Protein AF-A0A1B6KKK2-F1 (afdb_monomer_lite)

InterPro domains:
  IPR036770 Ankyrin repeat-containing domain superfamily [G3DSA:1.25.40.20] (45-160)

Structure (mmCIF, N/CA/C/O backbone):
data_AF-A0A1B6KKK2-F1
#
_entry.id   AF-A0A1B6KKK2-F1
#
loop_
_atom_site.group_PDB
_atom_site.id
_atom_site.type_symbol
_atom_site.label_atom_id
_atom_site.label_alt_id
_atom_site.label_comp_id
_atom_site.label_asym_id
_atom_site.label_entity_id
_atom_site.label_seq_id
_atom_site.pdbx_PDB_ins_code
_atom_site.Cartn_x
_atom_site.Cartn_y
_atom_site.Cartn_z
_atom_site.occupancy
_atom_site.B_iso_or_equiv
_atom_site.auth_seq_id
_atom_site.auth_comp_id
_atom_site.auth_asym_id
_atom_site.auth_atom_id
_atom_site.pdbx_PDB_model_num
ATOM 1 N N . LYS A 1 1 ? -10.829 -31.808 -13.489 1.00 40.75 1 LYS A N 1
ATOM 2 C CA . LYS A 1 1 ? -10.564 -30.384 -13.825 1.00 40.75 1 LYS A CA 1
ATOM 3 C C . LYS A 1 1 ? -9.541 -30.348 -14.962 1.00 40.75 1 LYS A C 1
ATOM 5 O O . LYS A 1 1 ? -8.371 -30.601 -14.711 1.00 40.75 1 LYS A O 1
ATOM 10 N N . ALA A 1 2 ? -9.997 -30.177 -16.205 1.00 40.81 2 ALA A N 1
ATOM 11 C CA . ALA A 1 2 ? -9.159 -30.256 -17.403 1.00 40.81 2 ALA A CA 1
ATOM 12 C C . ALA A 1 2 ? -8.273 -29.004 -17.531 1.00 40.81 2 ALA A C 1
ATOM 14 O O . ALA A 1 2 ? -8.775 -27.883 -17.494 1.00 40.81 2 ALA A O 1
ATOM 15 N N . ARG A 1 3 ? -6.954 -29.196 -17.638 1.00 51.78 3 ARG A N 1
ATOM 16 C CA . ARG A 1 3 ? -5.982 -28.142 -17.954 1.00 51.78 3 ARG A CA 1
ATOM 17 C C . ARG A 1 3 ? -5.640 -28.276 -19.432 1.00 51.78 3 ARG A C 1
ATOM 19 O O . ARG A 1 3 ? -4.971 -29.234 -19.809 1.00 51.78 3 ARG A O 1
ATOM 26 N N . PHE A 1 4 ? -6.120 -27.348 -20.253 1.00 52.50 4 PHE A N 1
ATOM 27 C CA . PHE A 1 4 ? -5.699 -27.242 -21.648 1.00 52.50 4 PHE A CA 1
ATOM 28 C C . PHE A 1 4 ? -4.183 -27.003 -21.683 1.00 52.50 4 PHE A C 1
ATOM 30 O O . PHE A 1 4 ? -3.701 -25.977 -21.207 1.00 52.50 4 PHE A O 1
ATOM 37 N N . LYS A 1 5 ? -3.427 -27.982 -22.190 1.00 58.00 5 LYS A N 1
ATOM 38 C CA . LYS A 1 5 ? -2.002 -27.838 -22.499 1.00 58.00 5 LYS A CA 1
ATOM 39 C C . LYS A 1 5 ? -1.899 -27.294 -23.920 1.00 58.00 5 LYS A C 1
ATOM 41 O O . LYS A 1 5 ? -2.276 -27.980 -24.864 1.00 58.00 5 LYS A O 1
ATOM 46 N N . ALA A 1 6 ? -1.424 -26.063 -24.063 1.00 52.88 6 ALA A N 1
ATOM 47 C CA . ALA A 1 6 ? -1.027 -25.527 -25.357 1.00 52.88 6 ALA A CA 1
ATOM 48 C C . ALA A 1 6 ? 0.430 -25.934 -25.623 1.00 52.88 6 ALA A C 1
ATOM 50 O O . ALA A 1 6 ? 1.318 -25.576 -24.848 1.00 52.88 6 ALA A O 1
ATOM 51 N N . PHE A 1 7 ? 0.665 -26.695 -26.691 1.00 53.16 7 PHE A N 1
ATOM 52 C CA . PHE A 1 7 ? 2.005 -27.061 -27.153 1.00 53.16 7 PHE A CA 1
ATOM 53 C C . PHE A 1 7 ? 2.527 -25.958 -28.078 1.00 53.16 7 PHE A C 1
ATOM 55 O O . PHE A 1 7 ? 1.797 -25.487 -28.949 1.00 53.16 7 PHE A O 1
ATOM 62 N N . ARG A 1 8 ? 3.772 -25.512 -27.878 1.00 61.09 8 ARG A N 1
ATOM 63 C CA . ARG A 1 8 ? 4.364 -24.407 -28.659 1.00 61.09 8 ARG A CA 1
ATOM 64 C C . ARG A 1 8 ? 4.918 -24.847 -30.023 1.00 61.09 8 ARG A C 1
ATOM 66 O O . ARG A 1 8 ? 5.219 -23.989 -30.843 1.00 61.09 8 ARG A O 1
ATOM 73 N N . THR A 1 9 ? 5.004 -26.148 -30.302 1.00 53.41 9 THR A N 1
ATOM 74 C CA . THR A 1 9 ? 5.456 -26.706 -31.589 1.00 53.41 9 THR A CA 1
ATOM 75 C C . THR A 1 9 ? 4.682 -27.981 -31.944 1.00 53.41 9 THR A C 1
ATOM 77 O O . THR A 1 9 ? 4.327 -28.777 -31.075 1.00 53.41 9 THR A O 1
ATOM 80 N N . MET A 1 10 ? 4.420 -28.188 -33.241 1.00 51.50 10 MET A N 1
ATOM 81 C CA . MET A 1 10 ? 3.655 -29.336 -33.765 1.00 51.50 10 MET A CA 1
ATOM 82 C C . MET A 1 10 ? 4.299 -30.691 -33.418 1.00 51.50 10 MET A C 1
ATOM 84 O O . MET A 1 10 ? 3.595 -31.659 -33.140 1.00 51.50 10 MET A O 1
ATOM 88 N N . THR A 1 11 ? 5.631 -30.748 -33.373 1.00 57.81 11 THR A N 1
ATOM 89 C CA . THR A 1 11 ? 6.403 -31.959 -33.054 1.00 57.81 11 THR A CA 1
ATOM 90 C C . THR A 1 11 ? 6.200 -32.428 -31.609 1.00 57.81 11 THR A C 1
ATOM 92 O O . THR A 1 11 ? 6.105 -33.626 -31.357 1.00 57.81 11 THR A O 1
ATOM 95 N N . ASP A 1 12 ? 6.068 -31.488 -30.671 1.00 57.09 12 ASP A N 1
ATOM 96 C CA . ASP A 1 12 ? 5.899 -31.762 -29.237 1.00 57.09 12 ASP A CA 1
ATOM 97 C C . ASP A 1 12 ? 4.492 -32.324 -28.940 1.00 57.09 12 ASP A C 1
ATOM 99 O O . ASP A 1 12 ? 4.319 -33.275 -28.176 1.00 57.09 12 ASP A O 1
ATOM 103 N N . ALA A 1 13 ? 3.477 -31.822 -29.658 1.00 58.09 13 ALA A N 1
ATOM 104 C CA . ALA A 1 13 ? 2.120 -32.370 -29.618 1.00 58.09 13 ALA A CA 1
ATOM 105 C C . ALA A 1 13 ? 2.047 -33.811 -30.162 1.00 58.09 13 ALA A C 1
ATOM 107 O O . ALA A 1 13 ? 1.319 -34.640 -29.613 1.00 58.09 13 ALA A O 1
ATOM 108 N N . MET A 1 14 ? 2.815 -34.128 -31.215 1.00 57.09 14 MET A N 1
ATOM 109 C CA . MET A 1 14 ? 2.874 -35.486 -31.772 1.00 57.09 14 MET A CA 1
ATOM 110 C C . MET A 1 14 ? 3.552 -36.473 -30.821 1.00 57.09 14 MET A C 1
ATOM 112 O O . MET A 1 14 ? 3.046 -37.577 -30.638 1.00 57.09 14 MET A O 1
ATOM 116 N N . GLN A 1 15 ? 4.651 -36.084 -30.170 1.00 58.47 15 GLN A N 1
ATOM 117 C CA . GLN A 1 15 ? 5.312 -36.943 -29.182 1.00 58.47 15 GLN A CA 1
ATOM 118 C C . GLN A 1 15 ? 4.405 -37.255 -27.988 1.00 58.47 15 GLN A C 1
ATOM 120 O O . GLN A 1 15 ? 4.353 -38.400 -27.537 1.00 58.47 15 GLN A O 1
ATOM 125 N N . PHE A 1 16 ? 3.633 -36.269 -27.522 1.00 59.00 16 PHE A N 1
ATOM 126 C CA . PHE A 1 16 ? 2.676 -36.470 -26.435 1.00 59.00 16 PHE A CA 1
ATOM 127 C C . PHE A 1 16 ? 1.525 -37.416 -26.817 1.00 59.00 16 PHE A C 1
ATOM 129 O O . PHE A 1 16 ? 1.079 -38.208 -25.988 1.00 59.00 16 PHE A O 1
ATOM 136 N N . ALA A 1 17 ? 1.056 -37.366 -28.068 1.00 61.62 17 ALA A N 1
ATOM 137 C CA . ALA A 1 17 ? -0.005 -38.247 -28.558 1.00 61.62 17 ALA A CA 1
ATOM 138 C C . ALA A 1 17 ? 0.436 -39.716 -28.680 1.00 61.62 17 ALA A C 1
ATOM 140 O O . ALA A 1 17 ? -0.393 -40.614 -28.548 1.00 61.62 17 ALA A O 1
ATOM 141 N N . VAL A 1 18 ? 1.727 -39.962 -28.922 1.00 59.44 18 VAL A N 1
ATOM 142 C CA . VAL A 1 18 ? 2.260 -41.311 -29.164 1.00 59.44 18 VAL A CA 1
ATOM 143 C C . VAL A 1 18 ? 2.629 -42.041 -27.869 1.00 59.44 18 VAL A C 1
ATOM 145 O O . VAL A 1 18 ? 2.495 -43.259 -27.813 1.00 59.44 18 VAL A O 1
ATOM 148 N N . LEU A 1 19 ? 3.082 -41.334 -26.827 1.00 58.97 19 LEU A N 1
ATOM 149 C CA . LEU A 1 19 ? 3.748 -41.986 -25.690 1.00 58.97 19 LEU A CA 1
ATOM 150 C C . LEU A 1 19 ? 2.865 -42.310 -24.477 1.00 58.97 19 LEU A C 1
ATOM 152 O O . LEU A 1 19 ? 3.299 -43.090 -23.636 1.00 58.97 19 LEU A O 1
ATOM 156 N N . GLY A 1 20 ? 1.631 -41.799 -24.383 1.00 50.88 20 GLY A N 1
ATOM 157 C CA . GLY A 1 20 ? 0.761 -42.058 -23.222 1.00 50.88 20 GLY A CA 1
ATOM 158 C C . GLY A 1 20 ? 1.366 -41.581 -21.881 1.00 50.88 20 GLY A C 1
ATOM 159 O O . GLY A 1 20 ? 2.537 -41.215 -21.803 1.00 50.88 20 GLY A O 1
ATOM 160 N N . PRO A 1 21 ? 0.589 -41.485 -20.789 1.00 48.06 21 PRO A N 1
ATOM 161 C CA . PRO A 1 21 ? 1.078 -40.902 -19.545 1.00 48.06 21 PRO A CA 1
ATOM 162 C C . PRO A 1 21 ? 1.788 -41.965 -18.694 1.00 48.06 21 PRO A C 1
ATOM 164 O O . PRO A 1 21 ? 1.280 -42.360 -17.649 1.00 48.06 21 PRO A O 1
ATOM 167 N N . GLU A 1 22 ? 2.962 -42.421 -19.120 1.00 41.56 22 GLU A N 1
ATOM 168 C CA . GLU A 1 22 ? 3.860 -43.168 -18.237 1.00 41.56 22 GLU A CA 1
ATOM 169 C C . GLU A 1 22 ? 4.619 -42.169 -17.351 1.00 41.56 22 GLU A C 1
ATOM 171 O O . GLU A 1 22 ? 5.319 -41.258 -17.797 1.00 41.56 22 GLU A O 1
ATOM 176 N N . SER A 1 23 ? 4.373 -42.313 -16.054 1.00 54.38 23 SER A N 1
ATOM 177 C CA . SER A 1 23 ? 4.889 -41.510 -14.957 1.00 54.38 23 SER A CA 1
ATOM 178 C C . SER A 1 23 ? 6.416 -41.455 -14.936 1.00 54.38 23 SER A C 1
ATOM 180 O O . SER A 1 23 ? 7.055 -42.457 -14.635 1.00 54.38 23 SER A O 1
ATOM 182 N N . MET A 1 24 ? 6.994 -40.258 -15.069 1.00 38.41 24 MET A N 1
ATOM 183 C CA . MET A 1 24 ? 8.271 -39.943 -14.426 1.00 38.41 2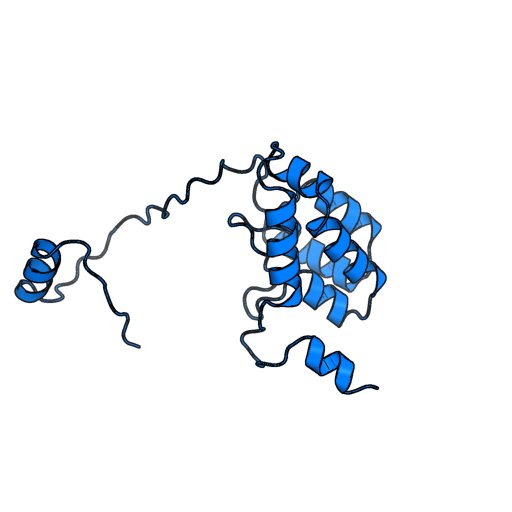4 MET A CA 1
ATOM 184 C C . MET A 1 24 ? 8.214 -38.570 -13.759 1.00 38.41 24 MET A C 1
ATOM 186 O O . MET A 1 24 ? 8.263 -37.507 -14.375 1.00 38.41 24 MET A O 1
ATOM 190 N N . SER A 1 25 ? 8.067 -38.656 -12.440 1.00 55.62 25 SER A N 1
ATOM 191 C CA . SER A 1 25 ? 8.430 -37.653 -11.456 1.00 55.62 25 SER A CA 1
ATOM 192 C C . SER A 1 25 ? 9.867 -37.185 -11.669 1.00 55.62 25 SER A C 1
ATOM 194 O O . SER A 1 25 ? 10.778 -37.991 -11.542 1.00 55.62 25 SER A O 1
ATOM 196 N N . SER A 1 26 ? 10.020 -35.883 -11.922 1.00 49.66 26 SER A N 1
ATOM 197 C CA . SER A 1 26 ? 11.057 -34.963 -11.421 1.00 49.66 26 SER A CA 1
ATOM 198 C C . SER A 1 26 ? 11.409 -33.960 -12.519 1.00 49.66 26 SER A C 1
ATOM 200 O O . SER A 1 26 ? 12.267 -34.224 -13.356 1.00 49.66 26 SER A O 1
ATOM 202 N N . CYS A 1 27 ? 10.763 -32.793 -12.509 1.00 33.66 27 CYS A N 1
ATOM 203 C CA . CYS A 1 27 ? 11.205 -31.660 -13.317 1.00 33.66 27 CYS A CA 1
ATOM 204 C C . CYS A 1 27 ? 11.404 -30.460 -12.388 1.00 33.66 27 CYS A C 1
ATOM 206 O O . CYS A 1 27 ? 10.479 -30.125 -11.642 1.00 33.66 27 CYS A O 1
ATOM 208 N N . PRO A 1 28 ? 12.596 -29.843 -12.391 1.00 38.81 28 PRO A N 1
ATOM 209 C CA . PRO A 1 28 ? 12.901 -28.717 -11.531 1.00 38.81 28 PRO A CA 1
ATOM 210 C C . PRO A 1 28 ? 11.996 -27.551 -11.916 1.00 38.81 28 PRO A C 1
ATOM 212 O O . PRO A 1 28 ? 11.868 -27.201 -13.090 1.00 38.81 28 PRO A O 1
ATOM 215 N N . THR A 1 29 ? 11.352 -26.964 -10.914 1.00 35.69 29 THR A N 1
ATOM 216 C CA . THR A 1 29 ? 10.612 -25.713 -11.043 1.00 35.69 29 THR A CA 1
ATOM 217 C C . THR A 1 29 ? 11.606 -24.611 -11.406 1.00 35.69 29 THR A C 1
ATOM 219 O O . THR A 1 29 ? 12.148 -23.947 -10.529 1.00 35.69 29 THR A O 1
ATOM 222 N N . LEU A 1 30 ? 11.887 -24.430 -12.695 1.00 38.00 30 LEU A N 1
ATOM 223 C CA . LEU A 1 30 ? 12.446 -23.178 -13.181 1.00 38.00 30 LEU A CA 1
ATOM 224 C C . LEU A 1 30 ? 11.300 -22.158 -13.164 1.00 38.00 30 LEU A C 1
ATOM 226 O O . LEU A 1 30 ? 10.268 -22.407 -13.799 1.00 38.00 30 LEU A O 1
ATOM 230 N N . PRO A 1 31 ? 11.417 -21.056 -12.403 1.00 42.91 31 PRO A N 1
ATOM 231 C CA . PRO A 1 31 ? 10.437 -19.988 -12.458 1.00 42.91 31 PRO A CA 1
ATOM 232 C C . PRO A 1 31 ? 10.394 -19.451 -13.886 1.00 42.91 31 PRO A C 1
ATOM 234 O O . PRO A 1 31 ? 11.429 -19.295 -14.531 1.00 42.91 31 PRO A O 1
ATOM 237 N N . ALA A 1 32 ? 9.191 -19.167 -14.377 1.00 37.69 32 ALA A N 1
ATOM 238 C CA . ALA A 1 32 ? 9.035 -18.319 -15.541 1.00 37.69 32 ALA A CA 1
ATOM 239 C C . ALA A 1 32 ? 9.676 -16.966 -15.206 1.00 37.69 32 ALA A C 1
ATOM 241 O O . ALA A 1 32 ? 9.123 -16.194 -14.425 1.00 37.69 32 ALA A O 1
ATOM 242 N N . GLU A 1 33 ? 10.862 -16.716 -15.755 1.00 42.62 33 GLU A N 1
ATOM 243 C CA . GLU A 1 33 ? 11.512 -15.415 -15.699 1.00 42.62 33 GLU A CA 1
ATOM 244 C C . GLU A 1 33 ? 10.735 -14.452 -16.600 1.00 42.62 33 GLU A C 1
ATOM 246 O O . GLU A 1 33 ? 11.017 -14.282 -17.784 1.00 42.62 33 GLU A O 1
ATOM 251 N N . VAL A 1 34 ? 9.701 -13.835 -16.029 1.00 43.56 34 VAL A N 1
ATOM 252 C CA . VAL A 1 34 ? 9.325 -12.477 -16.411 1.00 43.56 34 VAL A CA 1
ATOM 253 C C . VAL A 1 34 ? 10.363 -11.601 -15.724 1.00 43.56 34 VAL A C 1
ATOM 255 O O . VAL A 1 34 ? 10.354 -11.467 -14.504 1.00 43.56 34 VAL A O 1
ATOM 258 N N . GLY A 1 35 ? 11.341 -11.134 -16.498 1.00 40.50 35 GLY A N 1
ATOM 259 C CA . GLY A 1 35 ? 12.478 -10.360 -16.012 1.00 40.50 35 GLY A CA 1
ATOM 260 C C . GLY A 1 35 ? 12.067 -8.977 -15.518 1.00 40.50 35 GLY A C 1
ATOM 261 O O . GLY A 1 35 ? 12.309 -7.981 -16.190 1.00 40.50 35 GLY A O 1
ATOM 262 N N . GLU A 1 36 ? 11.474 -8.907 -14.333 1.00 47.62 36 GLU A N 1
ATOM 263 C CA . GLU A 1 36 ? 11.552 -7.721 -13.488 1.00 47.62 36 GLU A CA 1
ATOM 264 C C . GLU A 1 36 ? 12.896 -7.775 -12.762 1.00 47.62 36 GLU A C 1
ATOM 266 O O . GLU A 1 36 ? 13.287 -8.821 -12.234 1.00 47.62 36 GLU A O 1
ATOM 271 N N . LYS A 1 37 ? 13.643 -6.661 -12.767 1.00 50.84 37 LYS A N 1
ATOM 272 C CA . LYS A 1 37 ? 14.875 -6.537 -11.974 1.00 50.84 37 LYS A CA 1
ATOM 273 C C . LYS A 1 37 ? 14.587 -7.077 -10.567 1.00 50.84 37 LYS A C 1
ATOM 275 O O . LYS A 1 37 ? 13.592 -6.655 -9.972 1.00 50.84 37 LYS A O 1
ATOM 280 N N . PRO A 1 38 ? 15.412 -7.987 -10.018 1.00 54.47 38 PRO A N 1
ATOM 281 C CA . PRO A 1 38 ? 15.172 -8.515 -8.684 1.00 54.47 38 PRO A CA 1
ATOM 282 C C . PRO A 1 38 ? 15.121 -7.334 -7.717 1.00 54.47 38 PRO A C 1
ATOM 284 O O . PRO A 1 38 ? 16.123 -6.637 -7.551 1.00 54.47 38 PRO A O 1
ATOM 287 N N . SER A 1 39 ? 13.946 -7.061 -7.133 1.00 61.53 39 SER A N 1
ATOM 288 C CA . SER A 1 39 ? 13.817 -5.902 -6.247 1.00 61.53 39 SER A CA 1
ATOM 289 C C . SER A 1 39 ? 14.877 -6.014 -5.141 1.00 61.53 39 SER A C 1
ATOM 291 O O . SER A 1 39 ? 15.024 -7.111 -4.583 1.00 61.53 39 SER A O 1
ATOM 293 N N . PRO A 1 40 ? 15.535 -4.919 -4.733 1.00 67.62 40 PRO A N 1
ATOM 294 C CA . PRO A 1 40 ? 16.589 -4.962 -3.715 1.00 67.62 40 PRO A CA 1
ATOM 295 C C . PRO A 1 40 ? 16.076 -5.444 -2.346 1.00 67.62 40 PRO A C 1
ATOM 297 O O . PRO A 1 40 ? 16.845 -5.910 -1.505 1.00 67.62 40 PRO A O 1
ATOM 300 N N . PHE A 1 41 ? 14.761 -5.386 -2.131 1.00 77.50 41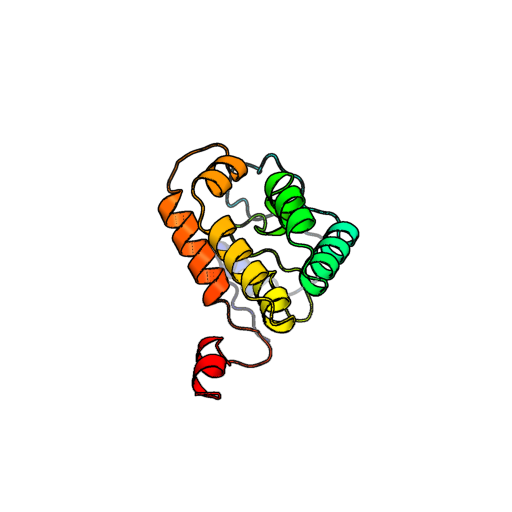 PHE A N 1
ATOM 301 C CA . PHE A 1 41 ? 14.100 -5.846 -0.919 1.00 77.50 41 PHE A CA 1
ATOM 302 C C . PHE A 1 41 ? 13.879 -7.361 -0.919 1.00 77.50 41 PHE A C 1
ATOM 304 O O . PHE A 1 41 ? 13.443 -7.953 -1.911 1.00 77.50 41 PHE A O 1
ATOM 311 N N . ARG A 1 42 ? 14.126 -8.005 0.225 1.00 79.06 42 ARG A N 1
ATOM 312 C CA . ARG A 1 42 ? 13.704 -9.394 0.453 1.00 79.06 42 ARG A CA 1
ATOM 313 C C . ARG A 1 42 ? 12.242 -9.428 0.887 1.00 79.06 42 ARG A C 1
ATOM 315 O O . ARG A 1 42 ? 11.778 -8.529 1.587 1.00 79.06 42 ARG A O 1
ATOM 322 N N . GLY A 1 43 ? 11.528 -10.480 0.483 1.00 79.75 43 GLY A N 1
ATOM 323 C CA . GLY A 1 43 ? 10.156 -10.712 0.937 1.00 79.75 43 GLY A CA 1
ATOM 324 C C . GLY A 1 43 ? 10.089 -10.809 2.468 1.00 79.75 43 GLY A C 1
ATOM 325 O O . GLY A 1 43 ? 10.970 -11.445 3.059 1.00 79.75 43 GLY A O 1
ATOM 326 N N . PRO A 1 44 ? 9.094 -10.178 3.116 1.00 84.50 44 PRO A N 1
ATOM 327 C CA . PRO A 1 44 ? 8.919 -10.267 4.561 1.00 84.50 44 PRO A CA 1
ATOM 328 C C . PRO A 1 44 ? 8.663 -11.715 4.986 1.00 84.50 44 PRO A C 1
ATOM 330 O O . PRO A 1 44 ? 8.043 -12.497 4.260 1.00 84.50 44 PRO A O 1
ATOM 333 N N . LYS A 1 45 ? 9.145 -12.097 6.174 1.00 85.94 45 LYS A N 1
ATOM 334 C CA . LYS A 1 45 ? 8.885 -13.442 6.697 1.00 85.94 45 LYS A CA 1
ATOM 335 C C . LYS A 1 45 ? 7.396 -13.579 7.036 1.00 85.94 45 LYS A C 1
ATOM 337 O O . LYS A 1 45 ? 6.768 -12.587 7.411 1.00 85.94 45 LYS A O 1
ATOM 342 N N . PRO A 1 46 ? 6.832 -14.800 7.030 1.00 81.56 46 PRO A N 1
ATOM 343 C CA . PRO A 1 46 ? 5.436 -15.013 7.417 1.00 81.56 46 PRO A CA 1
ATOM 344 C C . PRO A 1 46 ? 5.086 -14.436 8.800 1.00 81.56 46 PRO A C 1
ATOM 346 O O . PRO A 1 46 ? 4.009 -13.879 8.984 1.00 81.56 46 PRO A O 1
ATOM 349 N N . GLN A 1 47 ? 6.010 -14.507 9.765 1.00 86.44 47 GLN A N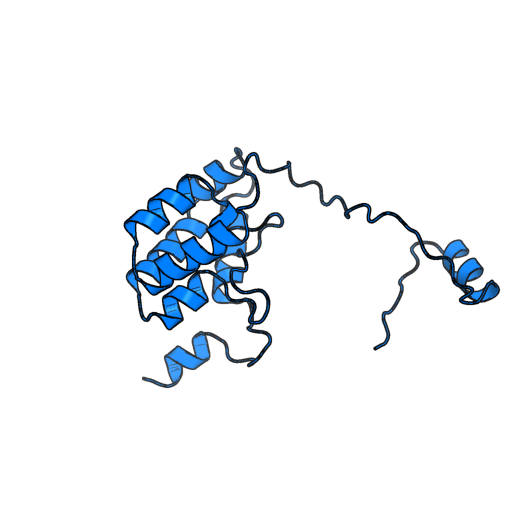 1
ATOM 350 C CA . GLN A 1 47 ? 5.826 -13.925 11.102 1.00 86.44 47 GLN A CA 1
ATOM 351 C C . GLN A 1 47 ? 5.711 -12.395 11.067 1.00 86.44 47 GLN A C 1
ATOM 353 O O . GLN A 1 47 ? 4.851 -11.829 11.741 1.00 86.44 47 GLN A O 1
ATOM 358 N N . ASP A 1 48 ? 6.539 -11.738 10.253 1.00 88.12 48 ASP A N 1
ATOM 359 C CA . ASP A 1 48 ? 6.512 -10.285 10.091 1.00 88.12 48 ASP A CA 1
ATOM 360 C C . ASP A 1 48 ? 5.227 -9.848 9.381 1.00 88.12 48 ASP A C 1
ATOM 362 O O . ASP A 1 48 ? 4.608 -8.868 9.784 1.00 88.12 48 ASP A O 1
ATOM 366 N N . MET A 1 49 ? 4.763 -10.616 8.388 1.00 86.19 49 MET A N 1
ATOM 367 C CA . MET A 1 49 ? 3.475 -10.383 7.720 1.00 86.19 49 MET A CA 1
ATOM 368 C C . MET A 1 49 ? 2.294 -10.494 8.689 1.00 86.19 49 MET A C 1
ATOM 370 O O . MET A 1 49 ? 1.396 -9.653 8.673 1.00 86.19 49 MET A O 1
ATOM 374 N N . VAL A 1 50 ? 2.307 -11.491 9.581 1.00 87.12 50 VAL A N 1
ATOM 375 C CA . VAL A 1 50 ? 1.289 -11.630 10.636 1.00 87.12 50 VAL A CA 1
ATOM 376 C C . VAL A 1 50 ? 1.338 -10.446 11.604 1.00 87.12 50 VAL A C 1
ATOM 378 O O . VAL A 1 50 ? 0.288 -9.943 12.006 1.00 87.12 50 VAL A O 1
ATOM 381 N N . ARG A 1 51 ? 2.535 -9.978 11.975 1.00 90.06 51 ARG A N 1
ATOM 382 C CA . ARG A 1 51 ? 2.697 -8.802 12.840 1.00 90.06 51 ARG A CA 1
ATOM 383 C C . ARG A 1 51 ? 2.178 -7.532 12.169 1.00 90.06 51 ARG A C 1
ATOM 385 O O . ARG A 1 51 ? 1.428 -6.794 12.798 1.00 90.06 51 ARG A O 1
ATOM 392 N N . PHE A 1 52 ? 2.527 -7.315 10.904 1.00 89.75 52 PHE A N 1
ATOM 393 C CA . PHE A 1 52 ? 2.059 -6.175 10.122 1.00 89.75 52 PHE A CA 1
ATOM 394 C C . PHE A 1 52 ? 0.536 -6.179 10.001 1.00 89.75 52 PHE A C 1
ATOM 396 O O . PHE A 1 52 ? -0.105 -5.178 10.293 1.00 89.75 52 PHE A O 1
ATOM 403 N N . ARG A 1 53 ? -0.069 -7.334 9.702 1.00 88.12 53 ARG A N 1
ATOM 404 C CA . ARG A 1 53 ? -1.527 -7.491 9.722 1.00 88.12 53 ARG A CA 1
ATOM 405 C C . ARG A 1 53 ? -2.137 -7.079 11.065 1.00 88.12 53 ARG A C 1
ATOM 407 O O . ARG A 1 53 ? -3.104 -6.327 11.079 1.00 88.12 53 ARG A O 1
ATOM 414 N N . LYS A 1 54 ? -1.605 -7.581 12.184 1.00 89.25 54 LYS A N 1
ATOM 415 C CA . LYS A 1 54 ? -2.130 -7.245 13.518 1.00 89.25 54 LYS A CA 1
ATOM 416 C C . LYS A 1 54 ? -2.013 -5.752 13.822 1.00 89.25 54 LYS A C 1
ATOM 418 O O . LYS A 1 54 ? -2.892 -5.209 14.475 1.00 89.25 54 LYS A O 1
ATOM 423 N N . ALA A 1 55 ? -0.957 -5.098 13.344 1.00 90.56 55 ALA A N 1
ATOM 424 C CA . ALA A 1 55 ? -0.799 -3.655 13.478 1.00 90.56 55 ALA A CA 1
ATOM 425 C C . ALA A 1 55 ? -1.841 -2.873 12.658 1.00 90.56 55 ALA A C 1
ATOM 427 O O . ALA A 1 55 ? -2.377 -1.892 13.165 1.00 90.56 55 ALA A O 1
ATOM 428 N N . ILE A 1 56 ? -2.204 -3.344 11.454 1.00 88.81 56 ILE A N 1
ATOM 429 C CA . ILE A 1 56 ? -3.335 -2.788 10.685 1.00 88.81 56 ILE A CA 1
ATOM 430 C C . ILE A 1 56 ? -4.643 -2.950 11.472 1.00 88.81 56 ILE A C 1
ATOM 432 O O . ILE A 1 56 ? -5.390 -1.990 11.611 1.00 88.81 56 ILE A O 1
ATOM 436 N N . GLU A 1 57 ? -4.911 -4.146 12.011 1.00 87.50 57 GLU A N 1
ATOM 437 C CA . GLU A 1 57 ? -6.127 -4.421 12.800 1.00 87.50 57 GLU A CA 1
ATOM 438 C C . GLU A 1 57 ? -6.197 -3.578 14.087 1.00 87.50 57 GLU A C 1
ATOM 440 O O . GLU A 1 57 ? -7.288 -3.248 14.543 1.00 87.50 57 GLU A O 1
ATOM 445 N N . ALA A 1 58 ? -5.047 -3.223 14.664 1.00 88.81 58 ALA A N 1
ATOM 446 C CA . ALA A 1 58 ? -4.943 -2.379 15.851 1.00 88.81 58 ALA A CA 1
ATOM 447 C C . ALA A 1 58 ? -4.951 -0.866 15.551 1.00 88.81 58 ALA A C 1
ATOM 449 O O . ALA A 1 58 ? -4.968 -0.078 16.494 1.00 88.81 58 ALA A O 1
ATOM 450 N N . GLY A 1 59 ? -4.910 -0.455 14.276 1.00 87.88 59 GLY A N 1
ATOM 451 C CA . GLY A 1 59 ? -4.835 0.958 13.883 1.00 87.88 59 GLY A CA 1
ATOM 452 C C . GLY A 1 59 ? -3.478 1.624 14.158 1.00 87.88 59 GLY A C 1
ATOM 453 O O . GLY A 1 59 ? -3.403 2.847 14.269 1.00 87.88 59 GLY A O 1
ATOM 454 N N . ASP A 1 60 ? -2.390 0.854 14.282 1.00 91.81 60 ASP A N 1
ATOM 455 C CA . ASP A 1 60 ? -1.042 1.386 14.549 1.00 91.81 60 ASP A CA 1
ATOM 456 C C . ASP A 1 60 ? -0.415 1.969 13.273 1.00 91.81 60 ASP A C 1
ATOM 458 O O . ASP A 1 60 ? 0.412 1.362 12.587 1.00 91.81 60 ASP A O 1
ATOM 462 N N . LEU A 1 61 ? -0.870 3.167 12.920 1.00 89.88 61 LEU A N 1
ATOM 463 C CA . LEU A 1 61 ? -0.533 3.832 11.668 1.00 89.88 61 LEU A CA 1
ATOM 464 C C . LEU A 1 61 ? 0.957 4.215 11.597 1.00 89.88 61 LEU A C 1
ATOM 466 O O . LEU A 1 61 ? 1.558 4.145 10.525 1.00 89.88 61 LEU A O 1
ATOM 470 N N . ASP A 1 62 ? 1.581 4.563 12.724 1.00 91.56 62 ASP A N 1
ATOM 471 C CA . ASP A 1 62 ? 3.003 4.923 12.776 1.00 91.56 62 ASP A CA 1
ATOM 472 C C . ASP A 1 62 ? 3.912 3.719 12.513 1.00 91.56 62 ASP A C 1
ATOM 474 O O . ASP A 1 62 ? 4.881 3.827 11.750 1.00 91.56 62 ASP A O 1
ATOM 478 N N . TYR A 1 63 ? 3.576 2.549 13.068 1.00 92.31 63 TYR A N 1
ATOM 479 C CA . TYR A 1 63 ? 4.281 1.311 12.747 1.00 92.31 63 TYR A CA 1
ATOM 480 C C . TYR A 1 63 ? 4.136 0.949 11.266 1.00 92.31 63 TYR A C 1
ATOM 482 O O . TYR A 1 63 ? 5.136 0.674 10.601 1.00 92.31 63 TYR A O 1
ATOM 490 N N . ILE A 1 64 ? 2.913 1.009 10.726 1.00 91.56 64 ILE A N 1
ATOM 491 C CA . ILE A 1 64 ? 2.649 0.694 9.314 1.00 91.56 64 ILE A CA 1
ATOM 492 C C . ILE A 1 64 ? 3.407 1.641 8.385 1.00 91.56 64 ILE A C 1
ATOM 494 O O . ILE A 1 64 ? 4.032 1.174 7.432 1.00 91.56 64 ILE A O 1
ATOM 498 N N . LYS A 1 65 ? 3.440 2.943 8.700 1.00 91.38 65 LYS A N 1
ATOM 499 C CA . LYS A 1 65 ? 4.242 3.930 7.970 1.00 91.38 65 LYS A CA 1
ATOM 500 C C . LYS A 1 65 ? 5.705 3.538 7.913 1.00 91.38 65 LYS A C 1
ATOM 502 O O . LYS A 1 65 ? 6.286 3.440 6.836 1.00 91.38 65 LYS A O 1
ATOM 507 N N . LYS A 1 66 ? 6.303 3.296 9.076 1.00 92.19 66 LYS A N 1
ATOM 508 C CA . LYS A 1 66 ? 7.722 2.968 9.165 1.00 92.19 66 LYS A CA 1
ATOM 509 C C . LYS A 1 66 ? 8.041 1.678 8.410 1.00 92.19 66 LYS A C 1
ATOM 511 O O . LYS A 1 66 ? 8.936 1.663 7.574 1.00 92.19 66 LYS A O 1
ATOM 516 N N . THR A 1 67 ? 7.281 0.616 8.656 1.00 90.69 67 THR A N 1
ATOM 517 C CA . THR A 1 67 ? 7.555 -0.701 8.075 1.00 90.69 67 THR A CA 1
ATOM 518 C C . THR A 1 67 ? 7.303 -0.752 6.565 1.00 90.69 67 THR A C 1
ATOM 520 O O . THR A 1 67 ? 8.071 -1.399 5.856 1.00 90.69 67 THR A O 1
ATOM 523 N N . ALA A 1 68 ? 6.291 -0.043 6.050 1.00 89.75 68 ALA A N 1
ATOM 524 C CA . ALA A 1 68 ? 6.038 0.034 4.611 1.00 89.75 68 ALA A CA 1
ATOM 525 C C . ALA A 1 68 ? 7.185 0.723 3.855 1.00 89.75 68 ALA A C 1
ATOM 527 O O . ALA A 1 68 ? 7.571 0.260 2.786 1.00 89.75 68 ALA A O 1
ATOM 528 N N . TRP A 1 69 ? 7.757 1.792 4.418 1.00 89.44 69 TRP A N 1
ATOM 529 C CA . TRP A 1 69 ? 8.898 2.494 3.820 1.00 89.44 69 TRP A CA 1
ATOM 530 C C . TRP A 1 69 ? 10.237 1.782 4.045 1.00 89.44 69 TRP A C 1
ATOM 532 O O . TRP A 1 69 ? 11.122 1.890 3.208 1.00 89.44 69 TRP A O 1
ATOM 542 N N . GLU A 1 70 ? 10.406 1.033 5.138 1.00 89.12 70 GLU A N 1
ATOM 543 C CA . GLU A 1 70 ? 11.595 0.190 5.344 1.00 89.12 70 GLU A CA 1
ATOM 544 C C . GLU A 1 70 ? 11.634 -0.996 4.375 1.00 89.12 70 GLU A C 1
ATOM 546 O O . GLU A 1 70 ? 12.703 -1.396 3.907 1.00 89.12 70 GLU A O 1
ATOM 551 N N . ASN A 1 71 ? 10.471 -1.589 4.096 1.00 88.88 71 ASN A N 1
ATOM 552 C CA . ASN A 1 71 ? 10.344 -2.671 3.137 1.00 88.88 71 ASN A CA 1
ATOM 553 C C . ASN A 1 71 ? 9.003 -2.580 2.379 1.00 88.88 71 ASN A C 1
ATOM 555 O O . ASN A 1 71 ? 7.984 -3.094 2.848 1.00 88.88 71 ASN A O 1
ATOM 559 N N . PRO A 1 72 ? 8.987 -2.027 1.157 1.00 87.31 72 PRO A N 1
ATOM 560 C CA . PRO A 1 72 ? 7.776 -1.938 0.337 1.00 87.31 72 PRO A CA 1
ATOM 561 C C . PRO A 1 72 ? 7.117 -3.296 0.041 1.00 87.31 72 PRO A C 1
ATOM 563 O O . PRO A 1 72 ? 5.926 -3.339 -0.280 1.00 87.31 72 PRO A O 1
ATOM 566 N N . ARG A 1 73 ? 7.824 -4.426 0.228 1.00 87.19 73 ARG A N 1
ATOM 567 C CA . ARG A 1 73 ? 7.252 -5.765 0.018 1.00 87.19 73 ARG A CA 1
ATOM 568 C C . ARG A 1 73 ? 6.165 -6.183 1.008 1.00 87.19 73 ARG A C 1
ATOM 570 O O . ARG A 1 73 ? 5.514 -7.204 0.795 1.00 87.19 73 ARG A O 1
ATOM 577 N N . PHE A 1 74 ? 5.946 -5.417 2.076 1.00 87.25 74 PHE A N 1
ATOM 578 C CA . PHE A 1 74 ? 4.773 -5.602 2.936 1.00 87.25 74 PHE A CA 1
ATOM 579 C C . PHE A 1 74 ? 3.463 -5.210 2.243 1.00 87.25 74 PHE A C 1
ATOM 581 O O . PHE A 1 74 ? 2.410 -5.736 2.601 1.00 87.25 74 PHE A O 1
ATOM 588 N N . LEU A 1 75 ? 3.524 -4.307 1.257 1.00 87.19 75 LEU A N 1
ATOM 589 C CA . LEU A 1 75 ? 2.369 -3.846 0.484 1.00 87.19 75 LEU A CA 1
ATOM 590 C C . LEU A 1 75 ? 2.386 -4.370 -0.958 1.00 87.19 75 LEU A C 1
ATOM 592 O O . LEU A 1 75 ? 1.327 -4.657 -1.505 1.00 87.19 75 LEU A O 1
ATOM 596 N N . VAL A 1 76 ? 3.561 -4.557 -1.565 1.00 85.62 76 VAL A N 1
ATOM 597 C CA . VAL A 1 76 ? 3.689 -4.972 -2.973 1.00 85.62 76 VAL A CA 1
ATOM 598 C C . VAL A 1 76 ? 4.414 -6.310 -3.089 1.00 85.62 76 VAL A C 1
ATOM 600 O O . VAL A 1 76 ? 5.516 -6.496 -2.586 1.00 85.62 76 VAL A O 1
ATOM 603 N N . SER A 1 77 ? 3.798 -7.279 -3.754 1.00 82.88 77 SER A N 1
ATOM 604 C CA . SER A 1 77 ? 4.416 -8.574 -4.034 1.00 82.88 77 SER A CA 1
ATOM 605 C C . SER A 1 77 ? 5.426 -8.479 -5.186 1.00 82.88 77 SER A C 1
ATOM 607 O O . SER A 1 77 ? 5.482 -7.494 -5.912 1.00 82.88 77 SER A O 1
ATOM 609 N N . SER A 1 78 ? 6.211 -9.534 -5.395 1.00 70.81 78 SER A N 1
ATOM 610 C CA . SER A 1 78 ? 7.242 -9.643 -6.441 1.00 70.81 78 SER A CA 1
ATOM 611 C C . SER A 1 78 ? 6.693 -9.842 -7.864 1.00 70.81 78 SER A C 1
ATOM 613 O O . SER A 1 78 ? 7.261 -10.604 -8.633 1.00 70.81 78 SER A O 1
AT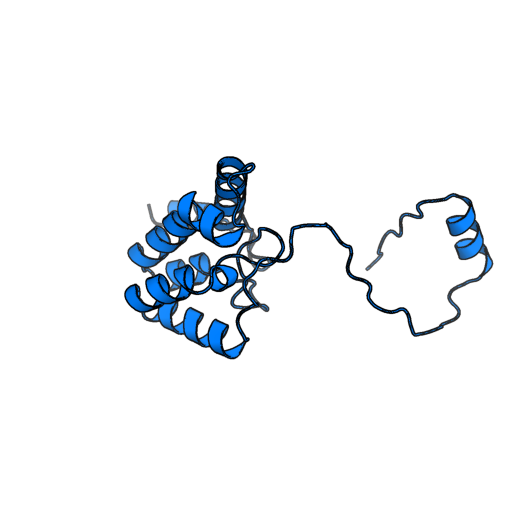OM 615 N N . GLY A 1 79 ? 5.552 -9.244 -8.178 1.00 69.25 79 GLY A N 1
ATOM 616 C CA . GLY A 1 79 ? 4.932 -9.287 -9.501 1.00 69.25 79 GLY A CA 1
ATOM 617 C C . GLY A 1 79 ? 3.865 -8.213 -9.606 1.00 69.25 79 GLY A C 1
ATOM 618 O O . GLY A 1 79 ? 2.731 -8.522 -9.961 1.00 69.25 79 GLY A O 1
ATOM 619 N N . ASP A 1 80 ? 4.194 -7.012 -9.125 1.00 72.19 80 ASP A N 1
ATOM 620 C CA . ASP A 1 80 ? 3.385 -5.792 -9.218 1.00 72.19 80 ASP A CA 1
ATOM 621 C C . ASP A 1 80 ? 1.925 -5.960 -8.765 1.00 72.19 80 ASP A C 1
ATOM 623 O O . ASP A 1 80 ? 0.989 -5.365 -9.295 1.00 72.19 80 ASP A O 1
ATOM 627 N N . THR A 1 81 ? 1.722 -6.802 -7.752 1.00 80.31 81 THR A N 1
ATOM 628 C CA . THR A 1 81 ? 0.404 -7.145 -7.210 1.00 80.31 81 THR A CA 1
ATOM 629 C C . THR A 1 81 ? 0.331 -6.818 -5.723 1.00 80.31 81 THR A C 1
ATOM 631 O O . THR A 1 81 ? 1.353 -6.886 -5.035 1.0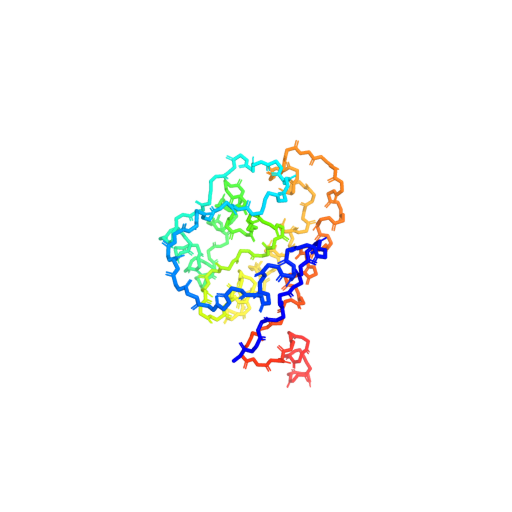0 80.31 81 THR A O 1
ATOM 634 N N . PRO A 1 82 ? -0.860 -6.501 -5.184 1.00 81.88 82 PRO A N 1
ATOM 635 C CA . PRO A 1 82 ? -1.045 -6.303 -3.752 1.00 81.88 82 PRO A CA 1
ATOM 636 C C . PRO A 1 82 ? -0.519 -7.497 -2.951 1.00 81.88 82 PRO A C 1
ATOM 638 O O . PRO A 1 82 ? -0.826 -8.654 -3.259 1.00 81.88 82 PRO A O 1
ATOM 641 N N . ALA A 1 83 ? 0.253 -7.227 -1.901 1.00 83.81 83 ALA A N 1
ATOM 642 C CA . ALA A 1 83 ? 0.742 -8.264 -1.010 1.00 83.81 83 ALA A CA 1
ATOM 643 C C . ALA A 1 83 ? -0.439 -8.939 -0.298 1.00 83.81 83 ALA A C 1
ATOM 645 O O . ALA A 1 83 ? -1.277 -8.295 0.342 1.00 83.81 83 ALA A O 1
ATOM 646 N N . ILE A 1 84 ? -0.504 -10.264 -0.416 1.00 81.12 84 ILE A N 1
ATOM 647 C CA . ILE A 1 84 ? -1.531 -11.068 0.240 1.00 81.12 84 ILE A CA 1
ATOM 648 C C . ILE A 1 84 ? -1.066 -11.363 1.663 1.00 81.12 84 ILE A C 1
ATOM 650 O O . ILE A 1 84 ? -0.044 -12.010 1.871 1.00 81.12 84 ILE A O 1
ATOM 654 N N . MET A 1 85 ? -1.839 -10.909 2.647 1.00 79.12 85 MET A N 1
ATOM 655 C CA . MET A 1 85 ? -1.514 -11.077 4.068 1.00 79.12 85 MET A CA 1
ATOM 656 C C . MET A 1 85 ? -2.214 -12.290 4.688 1.00 79.12 85 MET A C 1
ATOM 658 O O . MET A 1 85 ? -1.809 -12.786 5.737 1.00 79.12 85 MET A O 1
ATOM 662 N N . GLN A 1 86 ? -3.275 -12.780 4.045 1.00 68.94 86 GLN A N 1
ATOM 663 C CA . GLN A 1 86 ? -3.996 -13.983 4.446 1.00 68.94 86 GLN A CA 1
ATOM 664 C C . GLN A 1 86 ? -4.247 -14.853 3.216 1.00 68.94 86 GLN A C 1
ATOM 666 O O . GLN A 1 86 ? -5.176 -14.592 2.463 1.00 68.94 86 GLN A O 1
ATOM 671 N N . GLU A 1 87 ? -3.444 -15.899 3.011 1.00 62.16 87 GLU A N 1
ATOM 672 C CA . GLU A 1 87 ? -3.498 -16.736 1.800 1.00 62.16 87 GLU A CA 1
ATOM 673 C C . GLU A 1 87 ? -4.852 -17.435 1.587 1.00 62.16 87 GLU A C 1
ATOM 675 O O . GLU A 1 87 ? -5.297 -17.563 0.449 1.00 62.16 87 GLU A O 1
ATOM 680 N N . GLY A 1 88 ? -5.542 -17.827 2.667 1.00 62.09 88 GLY A N 1
ATOM 681 C CA . GLY A 1 88 ? -6.838 -18.515 2.584 1.00 62.09 88 GLY A CA 1
ATOM 682 C C . GLY A 1 88 ? -7.971 -17.644 2.027 1.00 62.09 88 GLY A C 1
ATOM 683 O O . GLY A 1 88 ? -8.714 -18.086 1.156 1.00 62.09 88 GLY A O 1
ATOM 684 N N . SER A 1 89 ? -8.071 -16.395 2.493 1.00 60.62 89 SER A N 1
ATOM 685 C CA . SER A 1 89 ? -9.095 -15.421 2.061 1.00 60.62 89 SER A CA 1
ATOM 686 C C . SER A 1 89 ? -8.569 -14.424 1.023 1.00 60.62 89 SER A C 1
ATOM 688 O O . SER A 1 89 ? -9.309 -13.597 0.519 1.00 60.62 89 SER A O 1
ATOM 690 N N . ARG A 1 90 ? -7.271 -14.490 0.706 1.00 68.38 90 ARG A N 1
ATOM 691 C CA . ARG A 1 90 ? -6.533 -13.550 -0.150 1.00 68.38 90 ARG A CA 1
ATOM 692 C C . ARG A 1 90 ? -6.686 -12.074 0.243 1.00 68.38 90 ARG A C 1
ATOM 694 O O . ARG A 1 90 ? -6.635 -11.204 -0.620 1.00 68.38 90 ARG A O 1
ATOM 701 N N . TYR A 1 91 ? -6.817 -11.783 1.538 1.00 77.31 91 TYR A N 1
ATOM 702 C CA . TYR A 1 91 ? -6.922 -10.402 2.011 1.00 77.31 91 TYR A CA 1
ATOM 703 C C . TYR A 1 91 ? -5.616 -9.642 1.785 1.00 77.31 91 TYR A C 1
ATOM 705 O O . TYR A 1 91 ? -4.548 -10.069 2.236 1.00 77.31 91 TYR A O 1
ATOM 713 N N . ASN A 1 92 ? -5.728 -8.506 1.098 1.00 81.50 92 ASN A N 1
ATOM 714 C CA . ASN A 1 92 ? -4.682 -7.491 1.035 1.00 81.50 92 ASN A CA 1
ATOM 715 C C . ASN A 1 92 ? -4.769 -6.563 2.268 1.00 81.50 92 ASN A C 1
ATOM 717 O O . ASN A 1 92 ? -5.700 -6.658 3.075 1.00 81.50 92 ASN A O 1
ATOM 721 N N . ALA A 1 93 ? -3.810 -5.648 2.403 1.00 83.06 93 ALA A N 1
ATOM 722 C CA . ALA A 1 93 ? -3.784 -4.683 3.504 1.00 83.06 93 ALA A CA 1
ATOM 723 C C . ALA A 1 93 ? -5.059 -3.811 3.583 1.00 83.06 93 ALA A C 1
ATOM 725 O O . ALA A 1 93 ? -5.532 -3.516 4.679 1.00 83.06 93 ALA A O 1
ATOM 726 N N . LEU A 1 94 ? -5.656 -3.455 2.437 1.00 82.38 94 LEU A N 1
ATOM 727 C CA . LEU A 1 94 ? -6.877 -2.647 2.372 1.00 82.38 94 LEU A CA 1
ATOM 728 C C . LEU A 1 94 ? -8.099 -3.406 2.901 1.00 82.38 94 LEU A C 1
ATOM 730 O O . LEU A 1 94 ? -8.887 -2.826 3.635 1.00 82.38 94 LEU A O 1
ATOM 734 N N . HIS A 1 95 ? -8.233 -4.704 2.613 1.00 81.19 95 HIS A N 1
ATOM 735 C CA . HIS A 1 95 ? -9.311 -5.533 3.170 1.00 81.19 95 HIS A CA 1
ATOM 736 C C . HIS A 1 95 ? -9.239 -5.585 4.699 1.00 81.19 95 HIS A C 1
ATOM 738 O O . HIS A 1 95 ? -10.265 -5.524 5.374 1.00 81.19 95 HIS A O 1
ATOM 744 N N . ILE A 1 96 ? -8.027 -5.686 5.251 1.00 82.94 96 ILE A N 1
ATOM 745 C CA . ILE A 1 96 ? -7.817 -5.723 6.701 1.00 82.94 96 ILE A CA 1
ATOM 746 C C . ILE A 1 96 ? -8.152 -4.360 7.322 1.00 82.94 96 ILE A C 1
ATOM 748 O O . ILE A 1 96 ? -8.895 -4.318 8.300 1.00 82.94 96 ILE A O 1
ATOM 752 N N . GLY A 1 97 ? -7.675 -3.259 6.728 1.00 82.88 97 GLY A N 1
ATOM 753 C CA . GLY A 1 97 ? -7.993 -1.902 7.186 1.00 82.88 97 GLY A CA 1
ATOM 754 C C . GLY A 1 97 ? -9.489 -1.583 7.102 1.00 82.88 97 GLY A C 1
ATOM 755 O O . GLY A 1 97 ? -10.067 -1.056 8.050 1.00 82.88 97 GLY A O 1
ATOM 756 N N . ALA A 1 98 ? -10.142 -1.988 6.009 1.00 82.50 98 ALA A N 1
ATOM 757 C CA . ALA A 1 98 ? -11.577 -1.806 5.815 1.00 82.50 98 ALA A CA 1
ATOM 758 C C . ALA A 1 98 ? -12.383 -2.615 6.839 1.00 82.50 98 ALA A C 1
ATOM 760 O O . ALA A 1 98 ? -13.341 -2.106 7.414 1.00 82.50 98 ALA A O 1
ATOM 761 N N . LYS A 1 99 ? -11.961 -3.852 7.130 1.00 79.19 99 LYS A N 1
ATOM 762 C CA . LYS A 1 99 ? -12.574 -4.692 8.168 1.00 79.19 99 LYS A CA 1
ATOM 763 C C . LYS A 1 99 ? -12.416 -4.102 9.573 1.00 79.19 99 LYS A C 1
ATOM 765 O O . LYS A 1 99 ? -13.289 -4.307 10.411 1.00 79.19 99 LYS A O 1
ATOM 770 N N . ALA A 1 100 ? -11.322 -3.389 9.830 1.00 79.81 100 ALA A N 1
ATOM 771 C CA . ALA A 1 100 ? -11.095 -2.673 11.082 1.00 79.81 100 ALA A CA 1
ATOM 772 C C . ALA A 1 100 ? -11.868 -1.338 11.171 1.00 79.81 100 ALA A C 1
ATOM 774 O O . ALA A 1 100 ? -11.784 -0.664 12.193 1.00 79.81 100 ALA A O 1
ATOM 775 N N . CYS A 1 101 ? -12.627 -0.959 10.131 1.00 77.94 101 CYS A N 1
ATOM 776 C CA . CYS A 1 101 ? -13.327 0.326 10.016 1.00 77.94 101 CYS A CA 1
ATOM 777 C C . CYS A 1 101 ? -12.406 1.552 10.189 1.00 77.94 101 CYS A C 1
ATOM 779 O O . CYS A 1 101 ? -12.864 2.621 10.592 1.00 77.94 101 CYS A O 1
ATOM 781 N N . ASP A 1 102 ? -11.115 1.419 9.863 1.00 81.31 102 ASP A N 1
ATOM 782 C CA . ASP A 1 102 ? -10.132 2.496 9.984 1.00 81.31 102 ASP A CA 1
ATOM 783 C C . ASP A 1 102 ? -9.906 3.175 8.625 1.00 81.31 102 ASP A C 1
ATOM 785 O O . ASP A 1 102 ? -9.127 2.724 7.775 1.00 81.31 102 ASP A O 1
ATOM 789 N N . ALA A 1 103 ? -10.607 4.292 8.419 1.00 83.25 103 ALA A N 1
ATOM 790 C CA . ALA A 1 103 ? -10.497 5.090 7.202 1.00 83.25 103 ALA A CA 1
ATOM 791 C C . ALA A 1 103 ? -9.095 5.696 7.016 1.00 83.25 103 ALA A C 1
ATOM 793 O O . ALA A 1 103 ? -8.630 5.812 5.882 1.00 83.25 103 ALA A O 1
ATOM 794 N N . SER A 1 104 ? -8.405 6.043 8.109 1.00 86.12 104 SER A N 1
ATOM 795 C CA . SER A 1 104 ? -7.066 6.641 8.056 1.00 86.12 104 SER A CA 1
ATOM 796 C C . SER A 1 104 ? -6.044 5.628 7.554 1.00 86.12 104 SER A C 1
ATOM 798 O O . SER A 1 104 ? -5.215 5.948 6.703 1.00 86.12 104 SER A O 1
ATOM 800 N N . MET A 1 105 ? -6.145 4.385 8.028 1.00 87.31 105 MET A N 1
ATOM 801 C CA . MET A 1 105 ? -5.306 3.278 7.576 1.00 87.31 105 MET A CA 1
ATOM 802 C C . MET A 1 105 ? -5.548 2.949 6.098 1.00 87.31 105 MET A C 1
ATOM 804 O O . MET A 1 105 ? -4.598 2.814 5.326 1.00 87.31 105 MET A O 1
ATOM 808 N N . CYS A 1 106 ? -6.814 2.875 5.675 1.00 84.94 106 CYS A N 1
ATOM 809 C CA . CYS A 1 106 ? -7.168 2.628 4.274 1.00 84.94 106 CYS A CA 1
ATOM 810 C C . CYS A 1 106 ? -6.642 3.731 3.349 1.00 84.94 106 CYS A C 1
ATOM 812 O O . CYS A 1 106 ? -6.015 3.438 2.328 1.00 84.94 106 CYS A O 1
ATOM 814 N N . ALA A 1 107 ? -6.860 4.995 3.726 1.00 86.44 107 ALA A N 1
ATOM 815 C CA . ALA A 1 107 ? -6.368 6.147 2.981 1.00 86.44 107 ALA A CA 1
ATOM 816 C C . ALA A 1 107 ? -4.8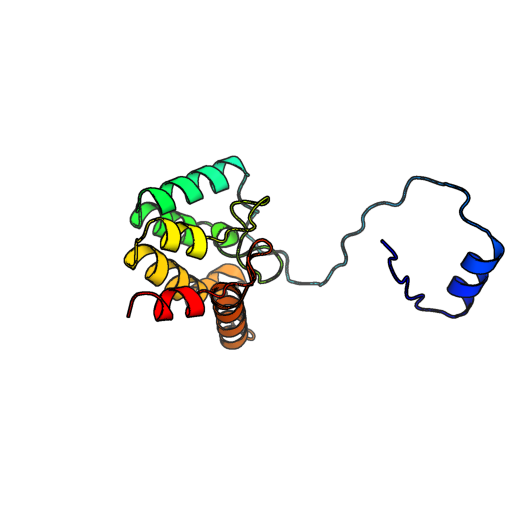39 6.135 2.892 1.00 86.44 107 ALA A C 1
ATOM 818 O O . ALA A 1 107 ? -4.291 6.346 1.813 1.00 86.44 107 ALA A O 1
ATOM 819 N N . TYR A 1 108 ? -4.153 5.819 3.995 1.00 89.88 108 TYR A N 1
ATOM 820 C CA . TYR A 1 108 ? -2.699 5.718 4.013 1.00 89.88 108 TYR A CA 1
ATOM 821 C C . TYR A 1 108 ? -2.177 4.627 3.069 1.00 89.88 108 TYR A C 1
ATOM 823 O O . TYR A 1 108 ? -1.255 4.884 2.294 1.00 89.88 108 TYR A O 1
ATOM 831 N N . ILE A 1 109 ? -2.770 3.428 3.091 1.00 87.56 109 ILE A N 1
ATOM 832 C CA . ILE A 1 109 ? -2.380 2.327 2.197 1.00 87.56 109 ILE A CA 1
ATOM 833 C C . ILE A 1 109 ? -2.547 2.747 0.735 1.00 87.56 109 ILE A C 1
ATOM 835 O O . ILE A 1 109 ? -1.596 2.617 -0.033 1.00 87.56 109 ILE A O 1
ATOM 839 N N . LEU A 1 110 ? -3.708 3.302 0.365 1.00 87.00 110 LEU A N 1
ATOM 840 C CA . LEU A 1 110 ? -3.986 3.768 -0.999 1.00 87.00 110 LEU A CA 1
ATOM 841 C C . LEU A 1 110 ? -3.025 4.881 -1.431 1.00 87.00 110 LEU A C 1
ATOM 843 O O . LEU A 1 110 ? -2.459 4.827 -2.519 1.00 87.00 110 LEU A O 1
ATOM 847 N N . GLN A 1 111 ? -2.782 5.861 -0.561 1.00 88.00 111 GLN A N 1
ATOM 848 C CA . GLN A 1 111 ? -1.841 6.943 -0.836 1.00 88.00 111 GLN A CA 1
ATOM 849 C C . GLN A 1 111 ? -0.409 6.424 -1.009 1.00 88.00 111 GLN A C 1
ATOM 851 O O . GLN A 1 111 ? 0.324 6.924 -1.857 1.00 88.00 111 GLN A O 1
ATOM 856 N N . THR A 1 112 ? -0.008 5.419 -0.229 1.00 87.50 112 THR A N 1
ATOM 857 C CA . THR A 1 112 ? 1.338 4.839 -0.296 1.00 87.50 112 THR A CA 1
ATOM 858 C C . THR A 1 112 ? 1.539 4.073 -1.597 1.00 87.50 112 THR A C 1
ATOM 860 O O . THR A 1 112 ? 2.513 4.320 -2.298 1.00 87.50 112 THR A O 1
ATOM 863 N N . VAL A 1 113 ? 0.597 3.203 -1.972 1.00 85.50 113 VAL A N 1
ATOM 864 C CA . VAL A 1 113 ? 0.705 2.411 -3.212 1.00 85.50 113 VAL A CA 1
ATOM 865 C C . VAL A 1 113 ? 0.498 3.245 -4.479 1.00 85.50 113 VAL A C 1
ATOM 867 O O . VAL A 1 113 ? 1.006 2.883 -5.534 1.00 85.50 113 VAL A O 1
ATOM 870 N N . GLY A 1 114 ? -0.211 4.372 -4.380 1.00 83.81 114 GLY A N 1
ATOM 871 C CA . GLY A 1 114 ? -0.357 5.347 -5.462 1.00 83.81 114 GLY A CA 1
ATOM 872 C C . GLY A 1 114 ? 0.777 6.374 -5.550 1.00 83.81 114 GLY A C 1
ATOM 873 O O . GLY A 1 114 ? 0.766 7.210 -6.452 1.00 83.81 114 GLY A O 1
ATOM 874 N N . SER A 1 115 ? 1.738 6.354 -4.622 1.00 87.75 115 SER A N 1
ATOM 875 C CA . SER A 1 115 ? 2.814 7.343 -4.563 1.00 87.75 115 SER A CA 1
ATOM 876 C C . SER A 1 115 ? 3.957 6.988 -5.508 1.00 87.75 115 SER A C 1
ATOM 878 O O . SER A 1 115 ? 4.604 5.948 -5.375 1.00 87.75 115 SER A O 1
ATOM 880 N N . GLU A 1 116 ? 4.290 7.910 -6.410 1.00 85.25 116 GLU A N 1
ATOM 881 C CA . GLU A 1 116 ? 5.450 7.767 -7.296 1.00 85.25 116 GLU A CA 1
ATOM 882 C C . GLU A 1 116 ? 6.763 7.651 -6.517 1.00 85.25 116 GLU A C 1
ATOM 884 O O . GLU A 1 116 ? 7.655 6.909 -6.914 1.00 85.25 116 GLU A O 1
ATOM 889 N N . GLN A 1 117 ? 6.865 8.326 -5.367 1.00 86.56 117 GLN A N 1
ATOM 890 C CA . GLN A 1 117 ? 8.040 8.252 -4.494 1.00 86.56 117 GLN A CA 1
ATOM 891 C C . GLN A 1 117 ? 8.214 6.853 -3.904 1.00 86.56 117 GLN A C 1
ATOM 893 O O . GLN A 1 117 ? 9.332 6.364 -3.767 1.00 86.56 117 GLN A O 1
ATOM 898 N N . PHE A 1 118 ? 7.102 6.198 -3.572 1.00 85.75 118 PHE A N 1
ATOM 899 C CA . PHE A 1 118 ? 7.115 4.840 -3.048 1.00 85.75 118 PHE A CA 1
ATOM 900 C C . PHE A 1 118 ? 7.512 3.832 -4.132 1.00 85.75 118 PHE A C 1
ATOM 902 O O . PHE A 1 118 ? 8.351 2.965 -3.898 1.00 85.75 118 PHE A O 1
ATOM 909 N N . MET A 1 119 ? 6.983 3.990 -5.346 1.00 84.31 119 MET A N 1
ATOM 910 C CA . MET A 1 119 ? 7.375 3.161 -6.486 1.00 84.31 119 MET A CA 1
ATOM 911 C C . MET A 1 119 ? 8.839 3.375 -6.883 1.00 84.31 119 MET A C 1
ATOM 913 O O . MET A 1 119 ? 9.565 2.405 -7.090 1.00 84.31 119 MET A O 1
ATOM 917 N N . LEU A 1 120 ? 9.308 4.624 -6.921 1.00 84.75 120 LEU A N 1
ATOM 918 C CA . LEU A 1 120 ? 10.715 4.938 -7.161 1.00 84.75 120 LEU A CA 1
ATOM 919 C C . LEU A 1 120 ? 11.609 4.303 -6.091 1.00 84.75 120 LEU A C 1
ATOM 921 O O . LEU A 1 120 ? 12.647 3.733 -6.414 1.00 84.75 120 LEU A O 1
ATOM 925 N N . HIS A 1 121 ? 11.189 4.353 -4.826 1.00 84.69 121 HIS A N 1
ATOM 926 C CA . HIS A 1 121 ? 11.888 3.687 -3.733 1.00 84.69 121 HIS A CA 1
ATOM 927 C C . HIS A 1 121 ? 11.927 2.160 -3.912 1.00 84.69 121 HIS A C 1
ATOM 929 O O . HIS A 1 121 ? 12.940 1.533 -3.604 1.00 84.69 121 HIS A O 1
ATOM 935 N N . PHE A 1 122 ? 10.856 1.559 -4.440 1.00 82.50 122 PHE A N 1
ATOM 936 C CA . PHE A 1 122 ? 10.754 0.115 -4.630 1.00 82.50 122 PHE A CA 1
ATOM 937 C C . PHE A 1 122 ? 11.583 -0.419 -5.810 1.00 82.50 122 PHE A C 1
ATOM 939 O O . PHE A 1 122 ? 12.322 -1.393 -5.637 1.00 82.50 122 PHE A O 1
ATOM 946 N N . TYR A 1 123 ? 11.484 0.206 -6.988 1.00 79.12 123 TYR A N 1
ATOM 947 C CA . TYR A 1 123 ? 12.162 -0.253 -8.213 1.00 79.12 123 TYR A CA 1
ATOM 948 C C . TYR A 1 123 ? 13.536 0.385 -8.430 1.00 79.12 123 TYR A C 1
ATOM 950 O O . TYR A 1 123 ? 14.364 -0.170 -9.154 1.00 79.12 123 TYR A O 1
ATOM 958 N N . GLY A 1 124 ? 13.794 1.545 -7.822 1.00 79.75 124 GLY A N 1
ATOM 959 C CA . GLY A 1 124 ? 15.006 2.329 -8.058 1.00 79.75 124 GLY A CA 1
ATOM 960 C C . GLY A 1 124 ? 15.058 3.000 -9.435 1.00 79.75 124 GLY A C 1
ATOM 961 O O . GLY A 1 124 ? 16.118 3.490 -9.820 1.00 79.75 124 GLY A O 1
ATOM 962 N N . ASP A 1 125 ? 13.953 3.018 -10.188 1.00 78.62 125 ASP A N 1
ATOM 963 C CA . ASP A 1 125 ? 13.833 3.744 -11.452 1.00 78.62 125 ASP A CA 1
ATOM 964 C C . ASP A 1 125 ? 12.467 4.436 -11.605 1.00 78.62 125 ASP A C 1
ATOM 966 O O . ASP A 1 125 ? 11.510 4.141 -10.888 1.00 78.62 125 ASP A O 1
ATOM 970 N N . THR A 1 126 ? 12.412 5.422 -12.505 1.00 75.81 126 THR A N 1
ATOM 971 C CA . THR A 1 126 ? 11.220 6.241 -12.790 1.00 75.81 126 THR A CA 1
ATOM 972 C C . THR A 1 126 ? 10.462 5.759 -14.030 1.00 75.81 126 THR A C 1
ATOM 974 O O . THR A 1 126 ? 9.659 6.501 -14.599 1.00 75.81 126 THR A O 1
ATOM 977 N N . THR A 1 127 ? 10.767 4.560 -14.529 1.00 78.56 127 THR A N 1
ATOM 978 C CA . THR A 1 127 ? 10.154 4.057 -15.764 1.00 78.56 127 THR A CA 1
ATOM 979 C C . THR A 1 127 ? 8.709 3.694 -15.462 1.00 78.56 127 THR A C 1
ATOM 981 O O . THR A 1 127 ? 8.458 2.990 -14.488 1.00 78.56 127 THR A O 1
ATOM 984 N N . ASP A 1 128 ? 7.754 4.171 -16.259 1.00 79.31 128 ASP A N 1
ATOM 985 C CA . ASP A 1 128 ? 6.331 3.808 -16.169 1.00 79.31 128 ASP A CA 1
ATOM 986 C C . ASP A 1 128 ? 5.716 3.906 -14.758 1.00 79.31 128 ASP A C 1
ATOM 988 O O . ASP A 1 128 ? 4.714 3.255 -14.457 1.00 79.31 128 ASP A O 1
ATOM 992 N N . THR A 1 129 ? 6.296 4.724 -13.872 1.00 80.88 129 THR A N 1
ATOM 993 C CA . THR A 1 129 ? 5.919 4.795 -12.456 1.00 80.88 129 THR A CA 1
ATOM 994 C C . THR A 1 129 ? 4.442 5.132 -12.287 1.00 80.88 129 THR A C 1
ATOM 996 O O . THR A 1 129 ? 3.742 4.487 -11.511 1.00 80.88 129 THR A O 1
ATOM 999 N N . GLN A 1 130 ? 3.940 6.079 -13.078 1.00 79.94 130 GLN A N 1
ATOM 1000 C CA . GLN A 1 130 ? 2.542 6.495 -13.051 1.00 79.94 130 GLN A CA 1
ATOM 1001 C C . GLN A 1 130 ? 1.591 5.376 -13.503 1.00 79.94 130 GLN A C 1
ATOM 1003 O O . GLN A 1 130 ? 0.551 5.155 -12.881 1.00 79.94 130 GLN A O 1
ATOM 1008 N N . GLN A 1 131 ? 1.956 4.635 -14.556 1.00 80.44 131 GLN A N 1
ATOM 1009 C CA . GLN A 1 131 ? 1.162 3.506 -15.040 1.00 80.44 131 GLN A CA 1
ATOM 1010 C C . GLN A 1 131 ? 1.153 2.368 -14.014 1.00 80.44 131 GLN A C 1
ATOM 1012 O O . GLN A 1 131 ? 0.098 1.797 -13.748 1.00 80.44 131 GLN A O 1
ATOM 1017 N N . ARG A 1 132 ? 2.295 2.082 -13.381 1.00 80.31 132 ARG A N 1
ATOM 1018 C CA . ARG A 1 132 ? 2.393 1.091 -12.300 1.00 80.31 132 ARG A CA 1
ATOM 1019 C C . ARG A 1 132 ? 1.568 1.487 -11.079 1.00 80.31 132 ARG A C 1
ATOM 1021 O O . ARG A 1 132 ? 0.845 0.645 -10.558 1.00 80.31 132 ARG A O 1
ATOM 1028 N N . CYS A 1 133 ? 1.611 2.755 -10.658 1.00 84.12 133 CYS A N 1
ATOM 1029 C CA . CYS A 1 133 ? 0.752 3.268 -9.585 1.00 84.12 133 CYS A CA 1
ATOM 1030 C C . CYS A 1 133 ? -0.728 3.062 -9.916 1.00 84.12 133 CYS A C 1
ATOM 1032 O O . CYS A 1 133 ? -1.479 2.559 -9.084 1.00 84.12 133 CYS A O 1
ATOM 1034 N N . ALA A 1 134 ? -1.144 3.421 -11.135 1.00 82.81 134 ALA A N 1
ATOM 1035 C CA . ALA A 1 134 ? -2.528 3.278 -11.574 1.00 82.81 134 ALA A CA 1
ATOM 1036 C C . ALA A 1 134 ? -2.978 1.810 -11.583 1.00 82.81 134 ALA A C 1
ATOM 1038 O O . ALA A 1 134 ? -4.041 1.500 -11.054 1.00 82.81 134 ALA A O 1
ATOM 1039 N N . VAL A 1 135 ? -2.153 0.902 -12.115 1.00 83.12 135 VAL A N 1
ATOM 1040 C CA . VAL A 1 135 ? -2.437 -0.542 -12.126 1.00 83.12 135 VAL A CA 1
ATOM 1041 C C . VAL A 1 135 ? -2.490 -1.106 -10.708 1.00 83.12 135 VAL A C 1
ATOM 1043 O O . VAL A 1 135 ? -3.399 -1.864 -10.386 1.00 83.12 135 VAL A O 1
ATOM 1046 N N . LEU A 1 136 ? -1.557 -0.733 -9.830 1.00 83.38 136 LEU A N 1
ATOM 1047 C CA . LEU A 1 136 ? -1.539 -1.239 -8.460 1.00 83.38 136 LEU A CA 1
ATOM 1048 C C . LEU A 1 136 ? -2.743 -0.733 -7.653 1.00 83.38 136 LEU A C 1
ATOM 1050 O O . LEU A 1 136 ? -3.362 -1.514 -6.933 1.00 83.38 136 LEU A O 1
ATOM 1054 N N . LEU A 1 137 ? -3.106 0.545 -7.798 1.00 83.50 137 LEU A N 1
ATOM 1055 C CA . LEU A 1 137 ? -4.326 1.111 -7.217 1.00 83.50 137 LEU A CA 1
ATOM 1056 C C . LEU A 1 137 ? -5.571 0.386 -7.724 1.00 83.50 137 LEU A C 1
ATOM 1058 O O . LEU A 1 137 ? -6.421 0.004 -6.921 1.00 83.50 137 LEU A O 1
ATOM 1062 N N . ASP A 1 138 ? -5.649 0.156 -9.035 1.00 81.62 138 ASP A N 1
ATOM 1063 C CA . ASP A 1 138 ? -6.729 -0.603 -9.652 1.00 81.62 138 ASP A CA 1
ATOM 1064 C C . ASP A 1 138 ? -6.818 -2.003 -9.042 1.00 81.62 138 ASP A C 1
ATOM 1066 O O . ASP A 1 138 ? -7.878 -2.397 -8.580 1.00 81.62 138 ASP A O 1
ATOM 1070 N N . LEU A 1 139 ? -5.702 -2.717 -8.884 1.00 79.81 139 LEU A N 1
ATOM 1071 C CA . LEU A 1 139 ? -5.684 -4.026 -8.227 1.00 79.81 139 LEU A CA 1
ATOM 1072 C C . LEU A 1 139 ? -6.108 -3.959 -6.753 1.00 79.81 139 LEU A C 1
ATOM 1074 O O . LEU A 1 139 ? -6.802 -4.854 -6.273 1.00 79.81 139 LEU A O 1
ATOM 1078 N N . TYR A 1 140 ? -5.729 -2.917 -6.014 1.00 78.62 140 TYR A N 1
ATOM 1079 C CA . TYR A 1 140 ? -6.167 -2.743 -4.627 1.00 78.62 140 TYR A CA 1
ATOM 1080 C C . TYR A 1 140 ? -7.679 -2.515 -4.507 1.00 78.62 140 TYR A C 1
ATOM 1082 O O . TYR A 1 140 ? -8.279 -3.010 -3.551 1.00 78.62 140 TYR A O 1
ATOM 1090 N N . LEU A 1 141 ? -8.281 -1.806 -5.465 1.00 75.62 141 LEU A N 1
ATOM 1091 C CA . LEU A 1 141 ? -9.708 -1.467 -5.489 1.00 75.62 141 LEU A CA 1
ATOM 1092 C C . LEU A 1 141 ? -10.577 -2.540 -6.170 1.00 75.62 141 LEU A C 1
ATOM 1094 O O . LEU A 1 141 ? -11.721 -2.747 -5.766 1.00 75.62 141 LEU A O 1
ATOM 1098 N N . ASN A 1 142 ? -10.032 -3.229 -7.175 1.00 66.94 142 ASN A N 1
ATOM 1099 C CA . ASN A 1 142 ? -10.754 -4.101 -8.101 1.00 66.94 142 ASN A CA 1
ATOM 1100 C C . ASN A 1 142 ? -10.349 -5.578 -8.032 1.00 66.94 142 ASN A C 1
ATOM 1102 O O . ASN A 1 142 ? -10.932 -6.369 -8.769 1.00 66.94 142 ASN A O 1
ATOM 1106 N N . MET A 1 143 ? -9.410 -6.010 -7.174 1.00 58.88 143 MET A N 1
ATOM 1107 C CA . MET A 1 143 ? -9.188 -7.451 -6.970 1.00 58.88 143 MET A CA 1
ATOM 1108 C C . MET A 1 143 ? -10.438 -8.095 -6.338 1.00 58.88 143 MET A C 1
ATOM 1110 O O . MET A 1 143 ? -10.723 -7.827 -5.170 1.00 58.88 143 MET A O 1
ATOM 1114 N N . PRO A 1 144 ? -11.170 -8.975 -7.055 1.00 47.69 144 PRO A N 1
ATOM 1115 C CA . PRO A 1 144 ? -12.349 -9.622 -6.499 1.00 47.69 144 PRO A CA 1
ATOM 1116 C C . PRO A 1 144 ? -11.934 -10.665 -5.452 1.00 47.69 144 PRO A C 1
ATOM 1118 O O . PRO A 1 144 ? -11.062 -11.508 -5.701 1.00 47.69 144 PRO A O 1
ATOM 1121 N N . ASP A 1 145 ? -12.580 -10.634 -4.285 1.00 47.12 145 ASP A N 1
ATOM 1122 C CA . ASP A 1 145 ? -12.484 -11.706 -3.296 1.00 47.12 145 ASP A CA 1
ATOM 1123 C C . ASP A 1 145 ? -12.999 -13.018 -3.915 1.00 47.12 145 ASP A C 1
ATOM 1125 O O . ASP A 1 145 ? -14.036 -13.057 -4.585 1.00 47.12 145 ASP A O 1
ATOM 1129 N N . LYS A 1 146 ? -12.266 -14.118 -3.710 1.00 45.81 146 LYS A N 1
ATOM 1130 C CA . LYS A 1 146 ? -12.608 -15.423 -4.295 1.00 45.81 146 LYS A CA 1
ATOM 1131 C C . LYS A 1 146 ? -13.748 -16.139 -3.555 1.00 45.81 146 LYS A C 1
ATOM 1133 O O . LYS A 1 146 ? -14.117 -17.235 -3.973 1.00 45.81 146 LYS A O 1
ATOM 1138 N N . ALA A 1 147 ? -14.283 -15.567 -2.478 1.00 46.69 147 ALA A N 1
ATOM 1139 C CA . ALA A 1 147 ? -15.375 -16.149 -1.712 1.00 46.69 147 ALA A CA 1
ATOM 1140 C C . ALA A 1 147 ? -16.754 -15.555 -2.035 1.00 46.69 147 ALA A C 1
ATOM 1142 O O . ALA A 1 147 ? -17.736 -16.258 -1.810 1.00 46.69 147 ALA A O 1
ATOM 1143 N N . LEU A 1 148 ? -16.866 -14.317 -2.545 1.00 44.94 148 LEU A N 1
ATOM 1144 C CA . LEU A 1 148 ? -18.174 -13.640 -2.525 1.00 44.94 148 LEU A CA 1
ATOM 1145 C C . LEU A 1 148 ? -18.622 -12.846 -3.752 1.00 44.94 148 LEU A C 1
ATOM 1147 O O . LEU A 1 148 ? -19.779 -12.452 -3.747 1.00 44.94 148 LEU A O 1
ATOM 1151 N N . ASN A 1 149 ? -17.830 -12.626 -4.808 1.00 45.06 149 ASN A N 1
ATOM 1152 C CA . ASN A 1 149 ? -18.300 -11.838 -5.971 1.00 45.06 149 ASN A CA 1
ATOM 1153 C C . ASN A 1 149 ? -18.906 -10.448 -5.620 1.00 45.06 149 ASN A C 1
ATOM 1155 O O . ASN A 1 149 ? -19.495 -9.803 -6.484 1.00 45.06 149 ASN A O 1
ATOM 1159 N N . GLU A 1 150 ? -18.760 -9.965 -4.385 1.00 42.66 150 GLU A N 1
ATOM 1160 C CA . GLU A 1 150 ? -19.235 -8.659 -3.948 1.00 42.66 150 GLU A CA 1
ATOM 1161 C C . GLU A 1 150 ? -18.052 -7.701 -3.983 1.00 42.66 150 GLU A C 1
ATOM 1163 O O . GLU A 1 150 ? -17.041 -7.877 -3.301 1.00 42.66 150 GLU A O 1
ATOM 1168 N N . THR A 1 151 ? -18.160 -6.705 -4.855 1.00 52.72 151 THR A N 1
ATOM 1169 C CA . THR A 1 151 ? -17.171 -5.636 -4.965 1.00 52.72 151 THR A CA 1
ATOM 1170 C C . THR A 1 151 ? -17.298 -4.680 -3.770 1.00 52.72 151 THR A C 1
ATOM 1172 O O . THR A 1 151 ? -18.393 -4.530 -3.228 1.00 52.72 151 THR A O 1
ATOM 1175 N N . PRO A 1 152 ? -16.235 -3.953 -3.379 1.00 51.25 152 PRO A N 1
ATOM 1176 C CA . PRO A 1 152 ? -16.315 -2.905 -2.352 1.00 51.25 152 PRO A CA 1
ATOM 1177 C C . PRO A 1 152 ? -17.390 -1.841 -2.650 1.00 51.25 152 PRO A C 1
ATOM 1179 O O . PRO A 1 152 ? -17.970 -1.258 -1.735 1.00 51.25 152 PRO A O 1
ATOM 1182 N N . LEU A 1 153 ? -17.723 -1.653 -3.933 1.00 52.09 153 LEU A N 1
ATOM 1183 C CA . LEU A 1 153 ? -18.829 -0.813 -4.398 1.00 52.09 153 LEU A CA 1
ATOM 1184 C C . LEU A 1 153 ? -20.204 -1.291 -3.882 1.00 52.09 153 LEU A C 1
ATOM 1186 O O . LEU A 1 153 ? -21.063 -0.464 -3.589 1.00 52.09 153 LEU A O 1
ATOM 1190 N N . HIS A 1 154 ? -20.410 -2.604 -3.716 1.00 56.78 154 HIS A N 1
ATOM 1191 C CA . HIS A 1 154 ? -21.658 -3.157 -3.175 1.00 56.78 154 HIS A CA 1
ATOM 1192 C C . HIS A 1 154 ? -21.851 -2.833 -1.688 1.00 56.78 154 HIS A C 1
ATOM 1194 O O . HIS A 1 154 ? -22.988 -2.697 -1.239 1.00 56.78 154 HIS A O 1
ATOM 1200 N N . PHE A 1 155 ? -20.769 -2.650 -0.924 1.00 52.25 155 PHE A N 1
ATOM 1201 C CA . PHE A 1 155 ? -20.878 -2.251 0.480 1.00 52.25 155 PHE A CA 1
ATOM 1202 C C . PHE A 1 155 ? -21.251 -0.773 0.643 1.00 52.25 155 PHE A C 1
ATOM 1204 O O . PHE A 1 155 ? -22.021 -0.446 1.543 1.00 52.25 155 PHE A O 1
ATOM 1211 N N . ALA A 1 156 ? -20.790 0.108 -0.252 1.00 57.75 156 ALA A N 1
ATOM 1212 C CA . ALA A 1 156 ? -21.133 1.531 -0.203 1.00 57.75 156 ALA A CA 1
ATOM 1213 C C . ALA A 1 156 ? -22.624 1.801 -0.491 1.00 57.75 156 ALA A C 1
ATOM 1215 O O . ALA A 1 156 ? -23.200 2.712 0.092 1.00 57.75 156 ALA A O 1
ATOM 1216 N N . ALA A 1 157 ? -23.264 0.989 -1.339 1.00 54.69 157 ALA A N 1
ATOM 1217 C CA . ALA A 1 157 ? -24.669 1.167 -1.721 1.00 54.69 157 ALA A CA 1
ATOM 1218 C C . ALA A 1 157 ? -25.685 0.552 -0.736 1.00 54.69 157 ALA A C 1
ATOM 1220 O O . ALA A 1 157 ? -26.882 0.790 -0.864 1.00 54.69 157 ALA A O 1
ATOM 1221 N N . LYS A 1 158 ? -25.243 -0.265 0.232 1.00 51.50 158 LYS A N 1
ATOM 1222 C CA . LYS A 1 158 ? -26.141 -0.970 1.169 1.00 51.50 158 LYS A CA 1
ATOM 1223 C C . LYS A 1 158 ? -26.437 -0.185 2.454 1.00 51.50 158 LYS A C 1
ATOM 1225 O O . LYS A 1 158 ? -27.386 -0.524 3.157 1.00 51.50 158 LYS A O 1
ATOM 1230 N N . TRP A 1 159 ? -25.649 0.848 2.758 1.00 55.84 159 TRP A N 1
ATOM 1231 C CA . TRP A 1 159 ? -25.810 1.689 3.955 1.00 55.84 159 TRP A CA 1
ATOM 1232 C C . TRP A 1 159 ? -25.995 3.184 3.650 1.00 55.84 159 TRP A C 1
ATOM 1234 O O . TRP A 1 159 ? -25.761 4.016 4.526 1.00 55.84 159 TRP A O 1
ATOM 1244 N N . SER A 1 160 ? -26.434 3.517 2.432 1.00 46.47 160 SER A N 1
ATOM 1245 C CA . SER A 1 160 ? -26.976 4.838 2.081 1.00 46.47 160 SER A CA 1
ATOM 1246 C C . SER A 1 160 ? -28.497 4.839 2.116 1.00 46.47 160 SER A C 1
ATOM 1248 O O . SER A 1 160 ? -29.062 3.891 1.522 1.00 46.47 160 SER A O 1
#

pLDDT: mean 71.22, std 17.11, range [33.66, 92.31]

Secondary structure (DSSP, 8-state):
-------SSHHHHHHHHHH--------------------SSPPPPHHHHHHHHHHHHTT-HHHHHHHHHH-GGGTB-TTSSBPPSBTTTTB-HHHHHHHTT-HHHHHHHHHHHT-HHHHHHHHSS-TTHHHHHHHHHHHHHH---TTT---HHHHHTT--

Foldseek 3Di:
DDDDDDDPDPVVVVVDVPPPDDDDDDDDPDDPPPPDPQWPADADDLVVLQVLLVCLLVVVQVVVVVVCLVGVNSQAPPPLEGRQSDPVFSDGSLNSNVVSVNPVSNVVSLCLLLDLVNQCSGRVDNPCSNVSSVVHSCNNQPVDGPPDSDGPVNVVVPPD

Sequence (160 aa):
KARFKAFRTMTDAMQFAVLGPESMSSCPTLPAEVGEKPSPFRGPKPQDMVRFRKAIEAGDLDYIKKTAWENPRFLVSSGDTPAIMQEGSRYNALHIGAKACDASMCAYILQTVGSEQFMLHFYGDTTDTQQRCAVLLDLYLNMPDKALNETPLHFAAKWS

Organism: NCBI:txid36148

Radius of gyration: 20.17 Å; chains: 1; bounding box: 44×51×50 Å